Protein AF-A0A535JND7-F1 (afdb_monomer_lite)

Radius of gyration: 12.79 Å; chains: 1; bounding box: 31×31×34 Å

Sequence (100 aa):
MRFEFTLEPAWPPLAWLAKCPKGGGPVLIVHGRRVERATAWFCEAVWTGPYAAGDFDKTDLVFGSGGRLREDSAMFVSSGSTVDRLQTLETRDAVWVSNS

Secondary structure (DSSP, 8-state):
--EEEEE-TTSPTT-EEEEEETT-SPEEEEE-TT-EE-SSEEEEEEESS-GGGT-GGG-S-EEEEEEEEETTEEEEE--SSSS---EEEE-SSEEEEE--

Structure (mmCIF, N/CA/C/O backbone):
data_AF-A0A535JND7-F1
#
_entry.id   AF-A0A535JND7-F1
#
loop_
_atom_site.group_PDB
_atom_site.id
_atom_site.type_symbol
_atom_site.label_atom_id
_atom_site.label_alt_id
_atom_site.label_comp_id
_atom_site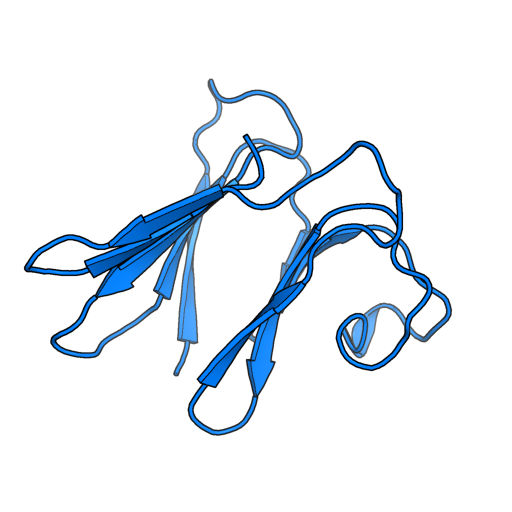.label_asym_id
_atom_site.label_entity_id
_atom_site.label_seq_id
_atom_site.pdbx_PDB_ins_code
_atom_site.Cartn_x
_atom_site.Cartn_y
_atom_site.Cartn_z
_atom_site.occupancy
_atom_site.B_iso_or_equiv
_atom_site.auth_seq_id
_atom_site.auth_comp_id
_atom_site.auth_asym_id
_atom_site.auth_atom_id
_atom_site.pdbx_PDB_model_num
ATOM 1 N N . MET A 1 1 ? -15.515 0.150 -2.839 1.00 88.38 1 MET A N 1
ATOM 2 C CA . MET A 1 1 ? -14.507 0.788 -1.949 1.00 88.38 1 MET A CA 1
ATOM 3 C C . MET A 1 1 ? -13.559 1.666 -2.782 1.00 88.38 1 MET A C 1
ATOM 5 O O . MET A 1 1 ? -13.473 1.422 -3.979 1.00 88.38 1 MET A O 1
ATOM 9 N N . ARG A 1 2 ? -12.889 2.691 -2.225 1.00 95.94 2 ARG A N 1
ATOM 10 C CA . ARG A 1 2 ? -11.875 3.506 -2.945 1.00 95.94 2 ARG A CA 1
ATOM 11 C C . ARG A 1 2 ? -10.725 3.933 -2.027 1.00 95.94 2 ARG A C 1
ATOM 13 O O . ARG A 1 2 ? -10.936 4.013 -0.818 1.00 95.94 2 ARG A O 1
ATOM 20 N N . PHE A 1 3 ? -9.567 4.257 -2.604 1.00 98.00 3 PHE A N 1
ATOM 21 C CA . PHE A 1 3 ? -8.472 4.937 -1.907 1.00 98.00 3 PHE A CA 1
ATOM 22 C C . PHE A 1 3 ? -8.561 6.454 -2.092 1.00 98.00 3 PHE A C 1
ATOM 24 O O . PHE A 1 3 ? -8.911 6.930 -3.173 1.00 98.00 3 PHE A O 1
ATOM 31 N N . GLU A 1 4 ? -8.204 7.206 -1.055 1.00 98.19 4 GLU A N 1
ATOM 32 C CA . GLU A 1 4 ? -7.967 8.650 -1.125 1.00 98.19 4 GLU A CA 1
ATOM 33 C C . GLU A 1 4 ? -6.568 8.958 -0.607 1.00 98.19 4 GLU A C 1
ATOM 35 O O . GLU A 1 4 ? -6.194 8.500 0.468 1.00 98.19 4 GLU A O 1
ATOM 40 N N . PHE A 1 5 ? -5.789 9.709 -1.384 1.00 98.62 5 PHE A N 1
ATOM 41 C CA . PHE A 1 5 ? -4.361 9.891 -1.142 1.00 98.62 5 PHE A CA 1
ATOM 42 C C . PHE A 1 5 ? -4.035 11.315 -0.707 1.00 98.62 5 PHE A C 1
ATOM 44 O O . PHE A 1 5 ? -4.377 12.270 -1.406 1.00 98.62 5 PHE A O 1
ATOM 51 N N . THR A 1 6 ? -3.271 11.430 0.375 1.00 98.62 6 THR A N 1
ATOM 52 C CA . THR A 1 6 ? -2.658 12.673 0.841 1.00 98.62 6 THR A CA 1
ATOM 53 C C . THR A 1 6 ? -1.145 12.490 0.884 1.00 98.62 6 THR A C 1
ATOM 55 O O . THR A 1 6 ? -0.635 11.641 1.614 1.00 98.62 6 THR A O 1
ATOM 58 N N . LEU A 1 7 ? -0.418 13.296 0.110 1.00 98.56 7 LEU A N 1
ATOM 59 C CA . LEU A 1 7 ? 1.040 13.336 0.183 1.00 98.56 7 LEU A CA 1
ATOM 60 C C . LEU A 1 7 ? 1.463 14.112 1.436 1.00 98.56 7 LEU A C 1
ATOM 62 O O . LEU A 1 7 ? 1.118 15.284 1.570 1.00 98.56 7 LEU A O 1
ATOM 66 N N . GLU A 1 8 ? 2.268 13.487 2.289 1.00 98.31 8 GLU A N 1
ATOM 67 C CA . GLU A 1 8 ? 2.988 14.136 3.381 1.00 98.31 8 GLU A CA 1
ATOM 68 C C . GLU A 1 8 ? 4.465 14.294 2.975 1.00 98.31 8 GLU A C 1
ATOM 70 O O . GLU A 1 8 ? 5.238 13.330 3.011 1.00 98.31 8 GLU A O 1
ATOM 75 N N . PRO A 1 9 ? 4.885 15.484 2.507 1.00 97.31 9 PRO A N 1
ATOM 76 C CA . PRO A 1 9 ? 6.216 15.676 1.941 1.00 97.31 9 PRO A CA 1
ATOM 77 C C . PRO A 1 9 ? 7.351 15.541 2.963 1.00 97.31 9 PRO A C 1
ATOM 79 O O . PRO A 1 9 ? 8.491 15.361 2.530 1.00 97.31 9 PRO A O 1
ATOM 82 N N . ALA A 1 10 ? 7.069 15.646 4.267 1.00 97.94 10 ALA A N 1
ATOM 83 C CA . ALA A 1 10 ? 8.064 15.489 5.325 1.00 97.94 10 ALA A CA 1
ATOM 84 C C . ALA A 1 10 ? 8.317 14.022 5.718 1.00 97.94 10 ALA A C 1
ATOM 86 O O . ALA A 1 10 ? 9.275 13.745 6.440 1.00 97.94 10 ALA A O 1
ATOM 87 N N . TRP A 1 11 ? 7.487 13.076 5.264 1.00 97.94 11 TRP A N 1
ATOM 88 C CA . TRP A 1 11 ? 7.683 11.658 5.564 1.00 97.94 11 TRP A CA 1
ATOM 89 C C . TRP A 1 11 ? 8.838 11.046 4.765 1.00 97.94 11 TRP A C 1
ATOM 91 O O . TRP A 1 11 ? 9.104 11.473 3.633 1.00 97.94 11 TRP A O 1
ATOM 101 N N . PRO A 1 12 ? 9.509 10.015 5.321 1.00 97.88 12 PRO A N 1
ATOM 102 C CA . PRO A 1 12 ? 10.491 9.244 4.577 1.00 97.88 12 PRO A CA 1
ATOM 103 C C . PRO A 1 12 ? 9.915 8.765 3.235 1.00 97.88 12 PRO A C 1
ATOM 105 O O . PRO A 1 12 ? 8.732 8.415 3.159 1.00 97.88 12 PRO A O 1
ATOM 108 N N . PRO A 1 13 ? 10.718 8.736 2.157 1.00 98.00 13 PRO A N 1
ATOM 109 C CA . PRO A 1 13 ? 10.290 8.116 0.912 1.00 98.00 13 PRO A CA 1
ATOM 110 C C . PRO A 1 13 ? 9.792 6.690 1.158 1.00 98.00 13 PRO A C 1
ATOM 112 O O . PRO A 1 13 ? 10.352 5.988 1.995 1.00 98.00 13 PRO A O 1
ATOM 115 N N . LEU A 1 14 ? 8.781 6.270 0.396 1.00 98.00 14 LEU A N 1
ATOM 116 C CA . LEU A 1 14 ? 8.147 4.946 0.455 1.00 98.00 14 LEU A CA 1
ATOM 117 C C . LEU A 1 14 ? 7.283 4.684 1.705 1.00 98.00 14 LEU A C 1
ATOM 119 O O . LEU A 1 14 ? 6.533 3.713 1.721 1.00 98.00 14 LEU A O 1
ATOM 123 N N . ALA A 1 15 ? 7.308 5.547 2.724 1.00 98.12 15 ALA A N 1
ATOM 124 C CA . ALA A 1 15 ? 6.448 5.386 3.896 1.00 98.12 15 ALA A CA 1
ATOM 125 C C . ALA A 1 15 ? 4.969 5.618 3.547 1.00 98.12 15 ALA A C 1
ATOM 127 O O . ALA A 1 15 ? 4.637 6.547 2.802 1.00 98.12 15 ALA A O 1
ATOM 128 N N . TRP A 1 16 ? 4.068 4.821 4.118 1.00 98.69 16 TRP A N 1
ATOM 129 C CA . TRP A 1 16 ? 2.627 5.023 3.991 1.00 98.69 16 TRP A CA 1
ATOM 130 C C . TRP A 1 16 ? 1.867 4.556 5.232 1.00 98.69 16 TRP A C 1
ATOM 132 O O . TRP A 1 16 ? 2.252 3.608 5.909 1.00 98.69 16 TRP A O 1
ATOM 142 N N . LEU A 1 17 ? 0.741 5.219 5.489 1.00 98.62 17 LEU A N 1
ATOM 143 C CA . LEU A 1 17 ? -0.207 4.907 6.549 1.00 98.62 17 LEU A CA 1
ATOM 144 C C . LEU A 1 17 ? -1.614 4.883 5.959 1.00 98.62 17 LEU A C 1
ATOM 146 O O . LEU A 1 17 ? -2.106 5.886 5.437 1.00 98.62 17 LEU A O 1
ATOM 150 N N . ALA A 1 18 ? -2.274 3.742 6.088 1.00 98.69 18 ALA A N 1
ATOM 151 C CA . ALA A 1 18 ? -3.659 3.551 5.717 1.00 98.69 18 ALA A CA 1
ATOM 152 C C . ALA A 1 18 ? -4.565 3.635 6.947 1.00 98.69 18 ALA A C 1
ATOM 154 O O . ALA A 1 18 ? -4.297 3.014 7.975 1.00 98.69 18 ALA A O 1
ATOM 155 N N . LYS A 1 19 ? -5.682 4.348 6.815 1.00 98.38 19 LYS A N 1
ATOM 156 C CA . LYS A 1 19 ? -6.799 4.356 7.760 1.00 98.38 19 LYS A CA 1
ATOM 157 C C . LYS A 1 19 ? -8.032 3.789 7.072 1.00 98.38 19 LYS A C 1
ATOM 159 O O . LYS A 1 19 ? -8.503 4.351 6.086 1.00 98.38 19 LYS A O 1
ATOM 164 N N . CYS A 1 20 ? -8.588 2.730 7.640 1.00 97.62 20 CYS A N 1
ATOM 165 C CA . CYS A 1 20 ? -9.833 2.096 7.223 1.00 97.62 20 CYS A CA 1
ATOM 166 C C . CYS A 1 20 ? -10.937 2.451 8.236 1.00 97.62 20 CYS A C 1
ATOM 168 O O . CYS A 1 20 ? -10.973 1.852 9.315 1.00 97.62 20 CYS A O 1
ATOM 170 N N . PRO A 1 21 ? -11.814 3.434 7.958 1.00 96.88 21 PRO A N 1
ATOM 171 C CA . PRO A 1 21 ? -12.891 3.802 8.875 1.00 96.88 21 PRO A CA 1
ATOM 172 C C . PRO A 1 21 ? -13.906 2.661 9.047 1.00 96.88 21 PRO A C 1
ATOM 174 O O . PRO A 1 21 ? -14.368 2.084 8.064 1.00 96.88 21 PRO A O 1
ATOM 177 N N . LYS A 1 22 ? -14.314 2.367 10.288 1.00 93.94 22 LYS A N 1
ATOM 178 C CA . LYS A 1 22 ? -15.315 1.321 10.586 1.00 93.94 22 LYS A CA 1
ATOM 179 C C . LYS A 1 22 ? -16.741 1.704 10.174 1.00 93.94 22 LYS A C 1
ATOM 181 O O . LYS A 1 22 ? -17.561 0.827 9.938 1.00 93.94 22 LYS A O 1
ATOM 186 N N . GLY A 1 23 ? -17.029 3.000 10.045 1.00 89.75 23 GLY A N 1
ATOM 187 C CA . GLY A 1 23 ? -18.316 3.521 9.560 1.00 89.75 23 GLY A CA 1
ATOM 188 C C . GLY A 1 23 ? -18.501 3.455 8.039 1.00 89.75 23 GLY A C 1
ATOM 189 O O . GLY A 1 23 ? -19.447 4.041 7.520 1.00 89.75 23 GLY A O 1
ATOM 190 N N . GLY A 1 24 ? -17.593 2.787 7.321 1.00 87.94 24 GLY A N 1
ATOM 191 C CA . GLY A 1 24 ? -17.536 2.820 5.864 1.00 87.94 24 GLY A CA 1
ATOM 192 C C . GLY A 1 24 ? -16.918 4.113 5.327 1.00 87.94 24 GLY A C 1
ATOM 193 O O . GLY A 1 24 ? -16.500 4.998 6.076 1.00 87.94 24 GLY A O 1
ATOM 194 N N . GLY A 1 25 ? -16.835 4.205 4.001 1.00 92.56 25 GLY A N 1
ATOM 195 C CA . GLY A 1 25 ? -16.183 5.312 3.302 1.00 92.56 25 GLY A CA 1
ATOM 196 C C . GLY A 1 25 ? -14.869 4.909 2.622 1.00 92.56 25 GLY A C 1
ATOM 197 O O . GLY A 1 25 ? -14.588 3.718 2.459 1.00 92.56 25 GLY A O 1
ATOM 198 N N . PRO A 1 26 ? -14.093 5.893 2.142 1.00 96.44 26 PRO A N 1
ATOM 199 C CA . PRO A 1 26 ? -12.805 5.643 1.507 1.00 96.44 26 PRO A CA 1
ATOM 200 C C . PRO A 1 26 ? -11.760 5.168 2.524 1.00 96.44 26 PRO A C 1
ATOM 202 O O . PRO A 1 26 ? -11.772 5.572 3.688 1.00 96.44 26 PRO A O 1
ATOM 205 N N . VAL A 1 27 ? -10.814 4.352 2.060 1.00 97.88 27 VAL A N 1
ATOM 206 C CA . VAL A 1 27 ? -9.579 4.082 2.801 1.00 97.88 27 VAL A CA 1
ATOM 207 C C . VAL A 1 27 ? -8.644 5.266 2.568 1.00 97.88 27 VAL A C 1
ATOM 209 O O . VAL A 1 27 ? -8.275 5.561 1.429 1.00 97.88 27 VAL A O 1
ATOM 212 N N . LEU A 1 28 ? -8.294 5.964 3.644 1.00 98.38 28 LEU A N 1
ATOM 213 C CA . LEU A 1 28 ? -7.454 7.158 3.582 1.00 98.38 28 LEU A CA 1
ATOM 214 C C . LEU A 1 28 ? -5.989 6.738 3.650 1.00 98.38 28 LEU A C 1
ATOM 216 O O . LEU A 1 28 ? -5.601 6.043 4.586 1.00 98.38 28 LEU A O 1
ATOM 220 N N . ILE A 1 29 ? -5.186 7.172 2.687 1.00 98.69 29 ILE A N 1
ATOM 221 C CA . ILE A 1 29 ? -3.764 6.862 2.580 1.00 98.69 29 ILE A CA 1
ATOM 222 C C . ILE A 1 29 ? -2.976 8.160 2.725 1.00 98.69 29 ILE A C 1
ATOM 224 O O . ILE A 1 29 ? -3.010 9.016 1.839 1.00 98.69 29 ILE A O 1
ATOM 228 N N . VAL A 1 30 ? -2.240 8.301 3.823 1.00 98.75 30 VAL A N 1
ATOM 229 C CA . VAL A 1 30 ? -1.191 9.321 3.941 1.00 98.75 30 VAL A CA 1
ATOM 230 C C . VAL A 1 30 ? 0.118 8.668 3.526 1.00 98.75 30 VAL A C 1
ATOM 232 O O . VAL A 1 30 ? 0.387 7.538 3.928 1.00 98.75 30 VAL A O 1
ATOM 235 N N . HIS A 1 31 ? 0.912 9.320 2.686 1.00 98.69 31 HIS A N 1
ATOM 236 C CA . HIS A 1 31 ? 2.126 8.704 2.158 1.00 98.69 31 HIS A CA 1
ATOM 237 C C . HIS A 1 31 ? 3.254 9.705 1.938 1.00 98.69 31 HIS A C 1
ATOM 239 O O . HIS A 1 31 ? 3.019 10.868 1.621 1.00 98.69 31 HIS A O 1
ATOM 245 N N . GLY A 1 32 ? 4.490 9.225 2.046 1.00 98.56 32 GLY A N 1
ATOM 246 C CA . GLY A 1 32 ? 5.686 9.937 1.628 1.00 98.56 32 GLY A CA 1
ATOM 247 C C . GLY A 1 32 ? 5.864 9.930 0.109 1.00 98.56 32 GLY A C 1
ATOM 248 O O . GLY A 1 32 ? 5.045 9.426 -0.670 1.00 98.56 32 GLY A O 1
ATOM 249 N N . ARG A 1 33 ? 6.976 10.503 -0.353 1.00 98.19 33 ARG A N 1
ATOM 250 C CA . ARG A 1 33 ? 7.322 10.496 -1.784 1.00 98.19 33 ARG A CA 1
ATOM 251 C C . ARG A 1 33 ? 7.599 9.071 -2.273 1.00 98.19 33 ARG A C 1
ATOM 253 O O . ARG A 1 33 ? 8.048 8.234 -1.502 1.00 98.19 33 ARG A O 1
ATOM 260 N N . ARG A 1 34 ? 7.439 8.840 -3.581 1.00 97.88 34 ARG A N 1
ATOM 261 C CA . ARG A 1 34 ? 7.768 7.571 -4.270 1.00 97.88 34 ARG A CA 1
ATOM 262 C C . ARG A 1 34 ? 6.891 6.365 -3.897 1.00 97.88 34 ARG A C 1
ATOM 264 O O . ARG A 1 34 ? 7.245 5.247 -4.238 1.00 97.88 34 ARG A O 1
ATOM 271 N N . VAL A 1 35 ? 5.745 6.588 -3.255 1.00 98.38 35 VAL A N 1
ATOM 272 C CA . VAL A 1 35 ? 4.665 5.593 -3.241 1.00 98.38 35 VAL A CA 1
ATOM 273 C C . VAL A 1 35 ? 3.906 5.701 -4.558 1.00 98.38 35 VAL A C 1
ATOM 275 O O . VAL A 1 35 ? 3.382 6.766 -4.906 1.00 98.38 35 VAL A O 1
ATOM 278 N N . GLU A 1 36 ? 3.882 4.602 -5.296 1.00 98.31 36 GLU A N 1
ATOM 279 C CA . GLU A 1 36 ? 3.194 4.476 -6.572 1.00 98.31 36 GLU A CA 1
ATOM 280 C C . GLU A 1 36 ? 1.697 4.313 -6.333 1.00 98.31 36 GLU A C 1
ATOM 282 O O . GLU A 1 36 ? 1.272 3.700 -5.352 1.00 98.31 36 GLU A O 1
ATOM 287 N N . ARG A 1 37 ? 0.880 4.918 -7.198 1.00 97.69 37 ARG A N 1
ATOM 288 C CA . ARG A 1 37 ? -0.566 5.037 -6.982 1.00 97.69 37 ARG A CA 1
ATOM 289 C C . ARG A 1 37 ? -1.328 4.821 -8.275 1.00 97.69 37 ARG A C 1
ATOM 291 O O . ARG A 1 37 ? -0.995 5.392 -9.311 1.00 97.69 37 ARG A O 1
ATOM 298 N N . ALA A 1 38 ? -2.425 4.096 -8.159 1.00 96.50 38 ALA A N 1
ATOM 299 C CA . ALA A 1 38 ? -3.454 3.948 -9.170 1.00 96.50 38 ALA A CA 1
ATOM 300 C C . ALA A 1 38 ? -4.838 4.001 -8.504 1.00 96.50 38 ALA A C 1
ATOM 302 O O . ALA A 1 38 ? -4.967 4.043 -7.281 1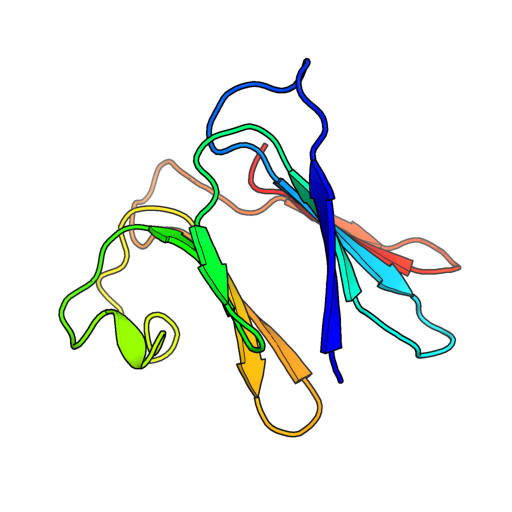.00 96.50 38 ALA A O 1
ATOM 303 N N . THR A 1 39 ? -5.903 3.962 -9.306 1.00 95.06 39 THR A N 1
ATOM 304 C CA . THR A 1 39 ? -7.287 4.023 -8.805 1.00 95.06 39 THR A CA 1
ATOM 305 C C . THR A 1 39 ? -7.608 2.926 -7.789 1.00 95.06 39 THR A C 1
ATOM 307 O O . THR A 1 39 ? -8.374 3.153 -6.856 1.00 95.06 39 THR A O 1
ATOM 310 N N . ALA A 1 40 ? -7.039 1.733 -7.971 1.00 96.62 40 ALA A N 1
ATOM 311 C CA . ALA A 1 40 ? -7.405 0.547 -7.206 1.00 96.62 40 ALA A CA 1
ATOM 312 C C . ALA A 1 40 ? -6.217 -0.131 -6.511 1.00 96.62 40 ALA A C 1
ATOM 314 O O . ALA A 1 40 ? -6.381 -1.234 -5.992 1.00 96.62 40 ALA A O 1
ATOM 315 N N . TRP A 1 41 ? -5.036 0.488 -6.515 1.00 98.00 41 TRP A N 1
ATOM 316 C CA . TRP A 1 41 ? -3.862 -0.018 -5.811 1.00 98.00 41 TRP A CA 1
ATOM 317 C C . TRP A 1 41 ? -2.852 1.087 -5.521 1.00 98.00 41 TRP A C 1
ATOM 319 O O . TRP A 1 41 ? -2.831 2.116 -6.194 1.00 98.00 41 TRP A O 1
ATOM 329 N N . PHE A 1 42 ? -2.015 0.861 -4.519 1.00 98.62 42 PHE A N 1
ATOM 330 C CA . PHE A 1 42 ? -0.819 1.648 -4.254 1.00 98.62 42 PHE A CA 1
ATOM 331 C C . PHE A 1 42 ? 0.268 0.727 -3.716 1.00 98.62 42 PHE A C 1
ATOM 333 O O . PHE A 1 42 ? -0.051 -0.273 -3.069 1.00 98.62 42 PHE A O 1
ATOM 340 N N . CYS A 1 43 ? 1.530 1.056 -3.958 1.00 98.25 43 CYS A N 1
ATOM 341 C CA . CYS A 1 43 ? 2.635 0.301 -3.383 1.00 98.25 43 CYS A CA 1
ATOM 342 C C . CYS A 1 43 ? 3.955 1.065 -3.433 1.00 98.25 43 CYS A C 1
ATOM 344 O O . CYS A 1 43 ? 4.181 1.938 -4.270 1.00 98.25 43 CYS A O 1
ATOM 346 N N . GLU A 1 44 ? 4.863 0.647 -2.573 1.00 97.62 44 GLU A N 1
ATOM 347 C CA . GLU A 1 44 ? 6.292 0.659 -2.836 1.00 97.62 44 GLU A CA 1
ATOM 348 C C . GLU A 1 44 ? 6.659 -0.804 -3.059 1.00 97.62 44 GLU A C 1
ATOM 350 O O . GLU A 1 44 ? 6.859 -1.538 -2.113 1.00 97.62 44 GLU A O 1
ATOM 355 N N . ALA A 1 45 ? 6.552 -1.324 -4.278 1.00 96.88 45 ALA A N 1
ATOM 356 C CA . ALA A 1 45 ? 6.796 -2.749 -4.469 1.00 96.88 45 ALA A CA 1
ATOM 357 C C . ALA A 1 45 ? 7.229 -3.083 -5.884 1.00 96.88 45 ALA A C 1
ATOM 359 O O . ALA A 1 45 ? 6.884 -2.397 -6.848 1.00 96.88 45 ALA A O 1
ATOM 360 N N . VAL A 1 46 ? 7.936 -4.202 -5.991 1.00 95.94 46 VAL A N 1
ATOM 361 C CA . VAL A 1 46 ? 8.188 -4.899 -7.248 1.00 95.94 46 VAL A CA 1
ATOM 362 C C . VAL A 1 46 ? 7.734 -6.347 -7.129 1.00 95.94 46 VAL A C 1
ATOM 364 O O . VAL A 1 46 ? 7.837 -6.971 -6.072 1.00 95.94 46 VAL A O 1
ATOM 367 N N . TRP A 1 47 ? 7.214 -6.877 -8.229 1.00 96.19 47 TRP A N 1
ATOM 368 C CA . TRP A 1 47 ? 6.699 -8.236 -8.323 1.00 96.19 47 TRP A CA 1
ATOM 369 C C . TRP A 1 47 ? 6.813 -8.742 -9.760 1.00 96.19 47 TRP A C 1
ATOM 371 O O . TRP A 1 47 ? 7.026 -7.972 -10.702 1.00 96.19 47 TRP A O 1
ATOM 381 N N . THR A 1 48 ? 6.655 -10.049 -9.949 1.00 94.06 48 THR A N 1
ATOM 382 C CA . THR A 1 48 ? 6.620 -10.645 -11.287 1.00 94.06 48 THR A CA 1
ATOM 383 C C . THR A 1 48 ? 5.221 -10.507 -11.884 1.00 94.06 48 THR A C 1
ATOM 385 O O . THR A 1 48 ? 4.308 -11.248 -11.531 1.00 94.06 48 THR A O 1
ATOM 388 N N . GLY A 1 49 ? 5.041 -9.554 -12.797 1.00 94.81 49 GLY A N 1
ATOM 389 C CA . GLY A 1 49 ? 3.799 -9.402 -13.551 1.00 94.81 49 GLY A CA 1
ATOM 390 C C . GLY A 1 49 ? 3.672 -8.046 -14.247 1.00 94.81 49 GLY A C 1
ATOM 391 O O . GLY A 1 49 ? 4.524 -7.172 -14.079 1.00 94.81 49 GLY A O 1
ATOM 392 N N . PRO A 1 50 ? 2.607 -7.838 -15.041 1.00 95.81 50 PRO A N 1
ATOM 393 C CA . PRO A 1 50 ? 2.337 -6.546 -15.658 1.00 95.81 50 PRO A CA 1
ATOM 394 C C . PRO A 1 50 ? 2.060 -5.473 -14.598 1.00 95.81 50 PRO A C 1
ATOM 396 O O . PRO A 1 50 ? 1.080 -5.557 -13.858 1.00 95.81 50 PRO A O 1
ATOM 399 N N . TYR A 1 51 ? 2.887 -4.428 -14.567 1.00 94.56 51 TYR A N 1
ATOM 400 C CA . TYR A 1 51 ? 2.797 -3.361 -13.565 1.00 94.56 51 TYR A CA 1
ATOM 401 C C . TYR A 1 51 ? 1.422 -2.674 -13.541 1.00 94.56 51 TYR A C 1
ATOM 403 O O . TYR A 1 51 ? 0.819 -2.504 -12.485 1.00 94.56 51 TYR A O 1
ATOM 411 N N . ALA A 1 52 ? 0.865 -2.371 -14.719 1.00 94.69 52 ALA A N 1
ATOM 412 C CA . ALA A 1 52 ? -0.436 -1.712 -14.850 1.00 94.69 52 ALA A CA 1
ATOM 413 C C . ALA A 1 52 ? -1.605 -2.517 -14.247 1.00 94.69 52 ALA A C 1
ATOM 415 O O . ALA A 1 52 ? -2.611 -1.926 -13.853 1.00 94.69 52 ALA A O 1
ATOM 416 N N . ALA A 1 53 ? -1.481 -3.847 -14.150 1.00 95.81 53 ALA A N 1
ATOM 417 C CA . ALA A 1 53 ? -2.510 -4.689 -13.544 1.00 95.81 53 ALA A CA 1
ATOM 418 C C . ALA A 1 53 ? -2.559 -4.538 -12.012 1.00 95.81 53 ALA A C 1
ATOM 420 O O . ALA A 1 53 ? -3.627 -4.704 -11.420 1.00 95.81 53 ALA A O 1
ATOM 421 N N . GLY A 1 54 ? -1.432 -4.198 -11.371 1.00 96.19 54 GLY A N 1
ATOM 422 C CA . GLY A 1 54 ? -1.346 -4.052 -9.914 1.00 96.19 54 GLY A CA 1
ATOM 423 C C . GLY A 1 54 ? -1.726 -5.323 -9.151 1.00 96.19 54 GLY A C 1
ATOM 424 O O . GLY A 1 54 ? -2.317 -5.238 -8.081 1.00 96.19 54 GLY A O 1
ATOM 425 N N . ASP A 1 55 ? -1.467 -6.497 -9.728 1.00 96.69 55 ASP A N 1
ATOM 426 C CA . ASP A 1 55 ? -1.867 -7.803 -9.185 1.00 96.69 55 ASP A CA 1
ATOM 427 C C . ASP A 1 55 ? -0.772 -8.418 -8.284 1.00 96.69 55 ASP A C 1
ATOM 429 O O . ASP A 1 55 ? -0.524 -9.622 -8.309 1.00 96.69 55 ASP A O 1
ATOM 433 N N . PHE A 1 56 ? -0.093 -7.585 -7.489 1.00 96.62 56 PHE A N 1
ATOM 434 C CA . PHE A 1 56 ? 0.946 -8.031 -6.548 1.00 96.62 56 PHE A CA 1
ATOM 435 C C . PHE A 1 56 ? 0.386 -8.831 -5.362 1.00 96.62 56 PHE A C 1
ATOM 437 O O . PHE A 1 56 ? 1.118 -9.568 -4.723 1.00 96.62 56 PHE A O 1
ATOM 444 N N . ASP A 1 57 ? -0.916 -8.753 -5.102 1.00 95.94 57 ASP A N 1
ATOM 445 C CA . ASP A 1 57 ? -1.649 -9.607 -4.157 1.00 95.94 57 ASP A CA 1
ATOM 446 C C . ASP A 1 57 ? -1.858 -11.050 -4.655 1.00 95.94 57 ASP A C 1
ATOM 448 O O . ASP A 1 57 ? -2.334 -11.887 -3.895 1.00 95.94 57 ASP A O 1
ATOM 452 N N . LYS A 1 58 ? -1.538 -11.355 -5.922 1.00 95.38 58 LYS A N 1
ATOM 453 C CA . LYS A 1 58 ? -1.717 -12.689 -6.533 1.00 95.38 58 LYS A CA 1
ATOM 454 C C . LYS A 1 58 ? -0.407 -13.450 -6.751 1.00 95.38 58 LYS A C 1
ATOM 456 O O . LYS A 1 58 ? -0.361 -14.384 -7.550 1.00 95.38 58 LYS A O 1
ATOM 461 N N . THR A 1 59 ? 0.666 -13.031 -6.096 1.00 93.31 59 THR A N 1
ATOM 462 C CA . THR A 1 59 ? 1.976 -13.679 -6.166 1.00 93.31 59 THR A CA 1
ATOM 463 C C . THR A 1 59 ? 2.598 -13.725 -4.783 1.00 93.31 59 THR A C 1
ATOM 465 O O . THR A 1 59 ? 2.445 -12.793 -4.000 1.00 93.31 59 THR A O 1
ATOM 468 N N . ASP A 1 60 ? 3.342 -14.791 -4.507 1.00 88.50 60 ASP A N 1
ATOM 469 C CA . ASP A 1 60 ? 4.109 -14.927 -3.266 1.00 88.50 60 ASP A CA 1
ATOM 470 C C . ASP A 1 60 ? 5.425 -14.126 -3.315 1.00 88.50 60 ASP A C 1
ATOM 472 O O . ASP A 1 60 ? 6.085 -13.918 -2.299 1.00 88.50 60 ASP A O 1
ATOM 476 N N . LEU A 1 61 ? 5.828 -13.673 -4.509 1.00 92.62 61 LEU A N 1
ATOM 477 C CA . LEU A 1 61 ? 7.083 -12.964 -4.751 1.00 92.62 61 LEU A CA 1
ATOM 478 C C . LEU A 1 61 ? 6.838 -11.461 -4.886 1.00 92.62 61 LEU A C 1
ATOM 480 O O . LEU A 1 61 ? 6.767 -10.919 -5.995 1.00 92.62 61 LEU A O 1
ATOM 484 N N . VAL A 1 62 ? 6.726 -10.801 -3.736 1.00 95.69 62 VAL A N 1
ATOM 485 C CA . VAL A 1 62 ? 6.613 -9.343 -3.615 1.00 95.69 62 VAL A CA 1
ATOM 486 C C . VAL A 1 62 ? 7.782 -8.824 -2.790 1.00 95.69 62 VAL A C 1
ATOM 488 O O . VAL A 1 62 ? 8.032 -9.311 -1.691 1.00 95.69 62 VAL A O 1
ATOM 491 N N . PHE A 1 63 ? 8.492 -7.822 -3.301 1.00 95.56 63 PHE A N 1
ATOM 492 C CA . PHE A 1 63 ? 9.512 -7.097 -2.543 1.00 95.56 63 PHE A CA 1
ATOM 493 C C . PHE A 1 63 ? 9.018 -5.675 -2.320 1.00 95.56 63 PHE A C 1
ATOM 495 O O . PHE A 1 63 ? 8.874 -4.927 -3.289 1.00 95.56 63 PHE A O 1
ATOM 502 N N . GLY A 1 64 ? 8.743 -5.338 -1.060 1.00 96.12 64 GLY A N 1
ATOM 503 C CA . GLY A 1 64 ? 8.033 -4.120 -0.666 1.00 96.12 64 GLY A CA 1
ATOM 504 C C . GLY A 1 64 ? 6.575 -4.397 -0.288 1.00 96.12 64 GLY A C 1
ATOM 505 O O . GLY A 1 64 ? 6.190 -5.544 -0.071 1.00 96.12 64 GLY A O 1
ATOM 506 N N . SER A 1 65 ? 5.757 -3.358 -0.159 1.00 97.94 65 SER A N 1
ATOM 507 C CA . SER A 1 65 ? 4.407 -3.460 0.401 1.00 97.94 65 SER A CA 1
ATOM 508 C C . SER A 1 65 ? 3.408 -2.486 -0.221 1.00 97.94 65 SER A C 1
ATOM 510 O O . SER A 1 65 ? 3.766 -1.503 -0.879 1.00 97.94 65 SER A O 1
ATOM 512 N N . GLY A 1 66 ? 2.118 -2.746 -0.011 1.00 98.19 66 GLY A N 1
ATOM 513 C CA . GLY A 1 66 ? 1.071 -1.875 -0.529 1.00 98.19 66 GLY A CA 1
ATOM 514 C C . GLY A 1 66 ? -0.344 -2.341 -0.229 1.00 98.19 66 GLY A C 1
ATOM 515 O O . GLY A 1 66 ? -0.570 -3.300 0.512 1.00 98.19 66 GLY A O 1
ATOM 516 N N . GLY A 1 67 ? -1.308 -1.651 -0.833 1.00 98.19 67 GLY A N 1
ATOM 517 C CA . GLY A 1 67 ? -2.726 -1.968 -0.733 1.00 98.19 67 GLY A CA 1
ATOM 518 C C . GLY A 1 67 ? -3.368 -2.173 -2.100 1.00 98.19 67 GLY A C 1
ATOM 519 O O . GLY A 1 67 ? -3.103 -1.430 -3.047 1.00 98.19 67 GLY A O 1
ATOM 520 N N . ARG A 1 68 ? -4.261 -3.159 -2.192 1.00 97.94 68 ARG A N 1
ATOM 521 C CA . ARG A 1 68 ? -5.023 -3.514 -3.390 1.00 97.94 68 ARG A CA 1
ATOM 522 C C . ARG A 1 68 ? -6.510 -3.561 -3.074 1.00 97.94 68 ARG A C 1
ATOM 524 O O . ARG A 1 68 ? -6.936 -4.283 -2.180 1.00 97.94 68 ARG A O 1
ATOM 531 N N . LEU A 1 69 ? -7.315 -2.823 -3.833 1.00 97.19 69 LEU A N 1
ATOM 532 C CA . LEU A 1 69 ? -8.766 -2.982 -3.797 1.00 97.19 69 LEU A CA 1
ATOM 533 C C . 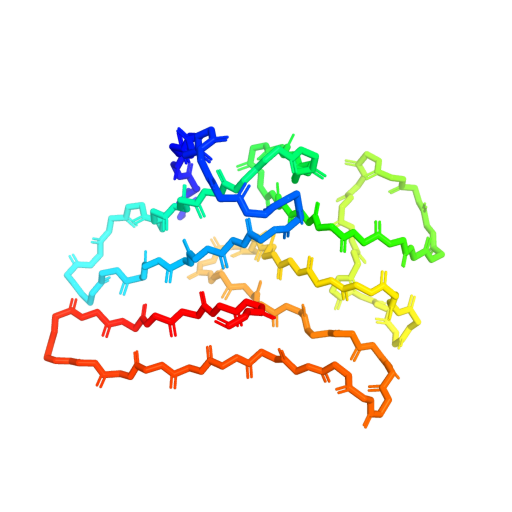LEU A 1 69 ? -9.184 -4.168 -4.660 1.00 97.19 69 LEU A C 1
ATOM 535 O O . LEU A 1 69 ? -8.788 -4.278 -5.826 1.00 97.19 69 LEU A O 1
ATOM 539 N N . ARG A 1 70 ? -10.045 -5.000 -4.085 1.00 93.44 70 ARG A N 1
ATOM 540 C CA . ARG A 1 70 ? -10.820 -6.054 -4.742 1.00 93.44 70 ARG A CA 1
ATOM 541 C C . ARG A 1 70 ? -12.267 -5.854 -4.343 1.00 93.44 70 ARG A C 1
ATOM 543 O O . ARG A 1 70 ? -12.483 -5.432 -3.222 1.00 93.44 70 ARG A O 1
ATOM 550 N N . GLU A 1 71 ? -13.209 -6.124 -5.245 1.00 86.88 71 GLU A N 1
ATOM 551 C CA . GLU A 1 71 ? -14.667 -6.101 -5.007 1.00 86.88 71 GLU A CA 1
ATOM 552 C C . GLU A 1 71 ? -15.087 -5.221 -3.806 1.00 86.88 71 GLU A C 1
ATOM 554 O O . GLU A 1 71 ? -15.146 -3.992 -3.936 1.00 86.88 71 GLU A O 1
ATOM 559 N N . ASP A 1 72 ? -15.238 -5.837 -2.627 1.00 85.94 72 ASP A N 1
ATOM 560 C CA . ASP A 1 72 ? -15.677 -5.185 -1.389 1.00 85.94 72 ASP A CA 1
ATOM 561 C C . ASP A 1 72 ? -14.616 -5.106 -0.272 1.00 85.94 72 ASP A C 1
ATOM 563 O O . ASP A 1 72 ? -14.941 -4.796 0.876 1.00 85.94 72 ASP A O 1
ATOM 567 N N . SER A 1 73 ? -13.337 -5.341 -0.574 1.00 92.19 73 SER A N 1
ATOM 568 C CA . SER A 1 73 ? -12.247 -5.325 0.408 1.00 92.19 73 SER A CA 1
ATOM 569 C C . SER A 1 73 ? -10.998 -4.563 -0.049 1.00 92.19 73 SER A C 1
ATOM 571 O O . SER A 1 73 ? -10.679 -4.426 -1.232 1.00 92.19 73 SER A O 1
ATOM 573 N N . ALA A 1 74 ? -10.261 -4.054 0.937 1.00 94.62 74 ALA A N 1
ATOM 574 C CA . ALA A 1 74 ? -8.891 -3.599 0.763 1.00 94.62 74 ALA A CA 1
ATOM 575 C C . ALA A 1 74 ? -7.958 -4.683 1.307 1.00 94.62 74 ALA A C 1
ATOM 577 O O . ALA A 1 74 ? -7.965 -4.964 2.505 1.00 94.62 74 ALA A O 1
ATOM 578 N N . MET A 1 75 ? -7.169 -5.294 0.427 1.00 96.56 75 MET A N 1
ATOM 579 C CA . MET A 1 75 ? -6.098 -6.207 0.808 1.00 96.56 75 MET A CA 1
ATOM 580 C C . MET A 1 75 ? -4.815 -5.415 1.032 1.00 96.56 75 MET A C 1
ATOM 582 O O . MET A 1 75 ? -4.443 -4.602 0.188 1.00 96.56 75 MET A O 1
ATOM 586 N N . PHE A 1 76 ? -4.128 -5.667 2.142 1.00 97.69 76 PHE A N 1
ATOM 587 C CA . PHE A 1 76 ? -2.794 -5.131 2.394 1.00 97.69 76 PHE A CA 1
ATOM 588 C C . PHE A 1 76 ? -1.775 -6.253 2.254 1.00 97.69 76 PHE A C 1
ATOM 590 O O . PHE A 1 76 ? -1.895 -7.288 2.907 1.00 97.69 76 PHE A O 1
ATOM 597 N N . VAL A 1 77 ? -0.793 -6.044 1.383 1.00 97.06 77 VAL A N 1
ATOM 598 C CA . VAL A 1 77 ? 0.215 -7.044 1.032 1.00 97.06 77 VAL A CA 1
ATOM 599 C C . VAL A 1 77 ? 1.523 -6.642 1.691 1.00 97.06 77 VAL A C 1
ATOM 601 O O . VAL A 1 77 ? 2.010 -5.526 1.491 1.00 97.06 77 VAL A O 1
ATOM 604 N N . SER A 1 78 ? 2.057 -7.538 2.516 1.00 95.94 78 SER A N 1
ATOM 605 C CA . SER A 1 78 ? 3.382 -7.377 3.107 1.00 95.94 78 SER A CA 1
ATOM 606 C C . SER A 1 78 ? 4.461 -7.871 2.144 1.00 95.94 78 SER A C 1
ATOM 608 O O . SER A 1 78 ? 4.169 -8.614 1.207 1.00 95.94 78 SER A O 1
ATOM 610 N N . SER A 1 79 ? 5.704 -7.474 2.399 1.00 94.94 79 SER A N 1
ATOM 611 C CA . SER A 1 79 ? 6.864 -8.010 1.687 1.00 94.94 79 SER A CA 1
ATOM 612 C C . SER A 1 79 ? 6.931 -9.524 1.884 1.00 94.94 79 SER A C 1
ATOM 614 O O . SER A 1 79 ? 6.683 -10.020 2.981 1.00 94.94 79 SER A O 1
ATOM 616 N N . GLY A 1 80 ? 7.315 -10.258 0.841 1.00 91.69 80 GLY A N 1
ATOM 617 C CA . GLY A 1 80 ? 7.649 -11.683 0.926 1.00 91.69 80 GLY A CA 1
ATOM 618 C C . GLY A 1 80 ? 8.996 -11.945 1.614 1.00 91.69 80 GLY A C 1
ATOM 619 O O . GLY A 1 80 ? 9.433 -13.091 1.705 1.00 91.69 80 GLY A O 1
ATOM 620 N N . SER A 1 81 ? 9.685 -10.894 2.073 1.00 87.81 81 SER A N 1
ATOM 621 C CA . SER A 1 81 ? 10.904 -10.996 2.875 1.00 87.81 81 SER A CA 1
ATOM 622 C C . SER A 1 81 ? 10.587 -11.372 4.331 1.00 87.81 81 SER A C 1
ATOM 624 O O . SER A 1 81 ? 9.484 -11.172 4.828 1.00 87.81 81 SER A O 1
ATOM 626 N N . THR A 1 82 ? 11.582 -11.879 5.060 1.00 87.81 82 THR A N 1
ATOM 627 C CA . THR A 1 82 ? 11.446 -12.199 6.494 1.00 87.81 82 THR A CA 1
ATOM 628 C C . THR A 1 82 ? 11.817 -11.035 7.419 1.00 87.81 82 THR A C 1
ATOM 630 O O . THR A 1 82 ? 11.925 -11.233 8.629 1.00 87.81 82 THR A O 1
ATOM 633 N N . VAL A 1 83 ? 12.105 -9.852 6.870 1.00 87.12 83 VAL A N 1
ATOM 634 C CA . VAL A 1 83 ? 12.631 -8.694 7.619 1.00 87.12 83 VAL A CA 1
ATOM 635 C C . VAL A 1 83 ? 11.652 -7.530 7.677 1.00 87.12 83 VAL A C 1
ATOM 637 O O . VAL A 1 83 ? 11.582 -6.850 8.704 1.00 87.12 83 VAL A O 1
ATOM 640 N N . ASP A 1 84 ? 10.872 -7.320 6.621 1.00 89.94 84 ASP A N 1
ATOM 641 C CA . ASP A 1 84 ? 9.864 -6.265 6.583 1.00 89.94 84 ASP A CA 1
ATOM 642 C C . ASP A 1 84 ? 8.535 -6.776 7.149 1.00 89.94 84 ASP A C 1
ATOM 644 O O . ASP A 1 84 ? 8.276 -7.979 7.206 1.00 89.94 84 ASP A O 1
ATOM 648 N N . ARG A 1 85 ? 7.668 -5.864 7.593 1.00 92.31 85 ARG A N 1
ATOM 649 C CA . ARG A 1 85 ? 6.332 -6.217 8.085 1.00 92.31 85 ARG A CA 1
ATOM 650 C C . ARG A 1 85 ? 5.362 -5.070 7.897 1.00 92.31 85 ARG A C 1
ATOM 652 O O . ARG A 1 85 ? 5.756 -3.908 7.892 1.00 92.31 85 ARG A O 1
ATOM 659 N N . LEU A 1 86 ? 4.081 -5.408 7.860 1.00 97.38 86 LEU A N 1
ATOM 660 C CA . LEU A 1 86 ? 3.032 -4.433 8.113 1.00 97.38 86 LEU A CA 1
ATOM 661 C C . LEU A 1 86 ? 2.729 -4.376 9.607 1.00 97.38 86 LEU A C 1
ATOM 663 O O . LEU 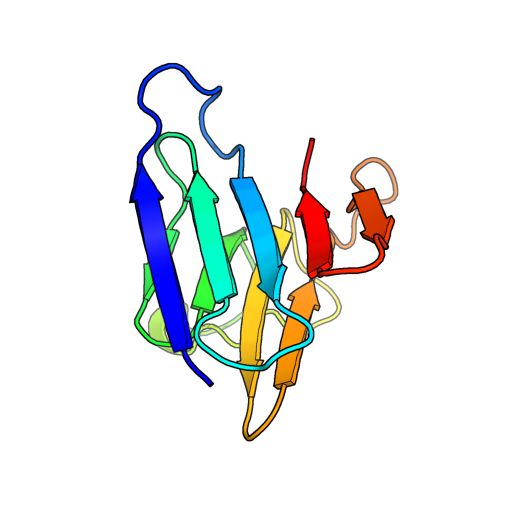A 1 86 ? 2.718 -5.396 10.296 1.00 97.38 86 LEU A O 1
ATOM 667 N N . GLN A 1 87 ? 2.475 -3.173 1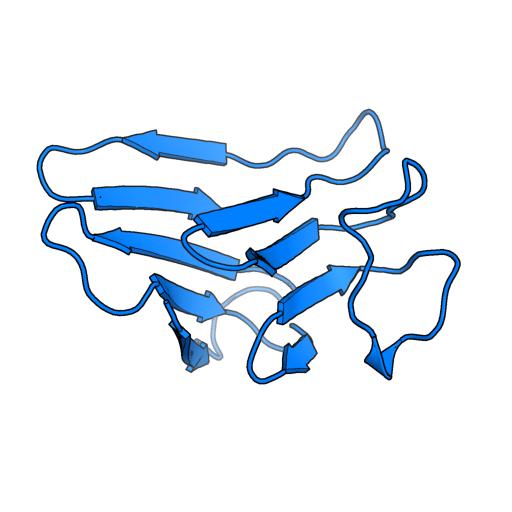0.101 1.00 97.50 87 GLN A N 1
ATOM 668 C CA . GLN A 1 87 ? 1.986 -2.935 11.451 1.00 97.50 87 GLN A CA 1
ATOM 669 C C . GLN A 1 87 ? 0.503 -2.602 11.393 1.00 97.50 87 GLN A C 1
ATOM 671 O O . GLN A 1 87 ? 0.072 -1.849 10.519 1.00 97.50 87 GLN A O 1
ATOM 676 N N . THR A 1 88 ? -0.270 -3.142 12.333 1.00 97.81 88 THR A N 1
ATOM 677 C CA . THR A 1 88 ? -1.714 -2.912 12.409 1.00 97.81 88 THR A CA 1
ATOM 678 C C . THR A 1 88 ? -2.119 -2.387 13.775 1.00 97.81 88 THR A C 1
ATOM 680 O O . THR A 1 88 ? -1.682 -2.917 14.797 1.00 97.81 88 THR A O 1
ATOM 683 N N . LEU A 1 89 ? -3.010 -1.398 13.793 1.00 98.12 89 LEU A N 1
ATOM 684 C CA . LEU A 1 89 ? -3.644 -0.891 15.007 1.00 98.12 89 LEU A CA 1
ATOM 685 C C . LEU A 1 89 ? -5.153 -0.833 14.798 1.00 98.12 89 LEU A C 1
ATOM 687 O O . LEU A 1 89 ? -5.641 -0.120 13.924 1.00 98.12 89 LEU A O 1
ATOM 691 N N . GLU A 1 90 ? -5.903 -1.537 15.635 1.00 98.19 90 GLU A N 1
ATOM 692 C CA . GLU A 1 90 ? -7.356 -1.429 15.663 1.00 98.19 90 GLU A CA 1
ATOM 693 C C . GLU A 1 90 ? -7.797 -0.489 16.786 1.00 98.19 90 GLU A C 1
ATOM 695 O O . GLU A 1 90 ? -7.402 -0.631 17.942 1.00 98.19 90 GLU A O 1
ATOM 700 N N . THR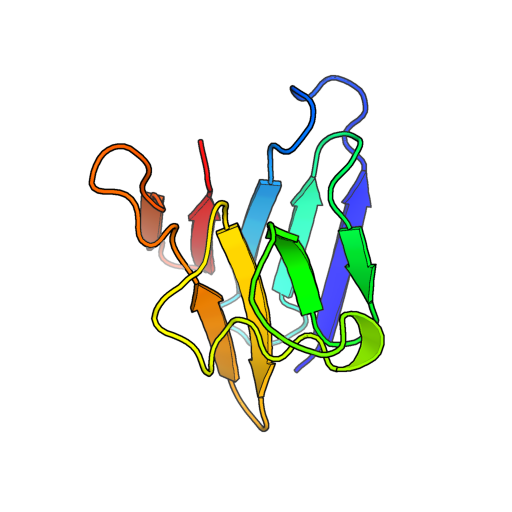 A 1 91 ? -8.636 0.484 16.441 1.00 97.25 91 THR A N 1
ATOM 701 C CA . THR A 1 91 ? -9.271 1.395 17.394 1.00 97.25 91 THR A CA 1
ATOM 702 C C . THR A 1 91 ? -10.790 1.249 17.330 1.00 97.25 91 THR A C 1
ATOM 704 O O . THR A 1 91 ? -11.340 0.460 16.552 1.00 97.25 91 THR A O 1
ATOM 707 N N . ARG A 1 92 ? -11.509 2.020 18.153 1.00 96.88 92 ARG A N 1
ATOM 708 C CA . ARG A 1 92 ? -12.976 2.064 18.117 1.00 96.88 92 ARG A CA 1
ATOM 709 C C . ARG A 1 92 ? -13.519 2.472 16.743 1.00 96.88 92 ARG A C 1
ATOM 711 O O . ARG A 1 92 ? -14.524 1.917 16.314 1.00 96.88 92 ARG A O 1
ATOM 718 N N . ASP A 1 93 ? -12.839 3.392 16.062 1.00 97.06 93 ASP A N 1
ATOM 719 C CA . ASP A 1 93 ? -13.383 4.073 14.882 1.00 97.06 93 ASP A CA 1
ATOM 720 C C . ASP A 1 93 ? -12.726 3.636 13.566 1.00 97.06 93 ASP A C 1
ATOM 722 O O . ASP A 1 93 ? -13.257 3.910 12.487 1.00 97.06 93 ASP A O 1
ATOM 726 N N . ALA A 1 94 ? -11.567 2.973 13.623 1.00 97.88 94 ALA A N 1
ATOM 727 C CA . ALA A 1 94 ? -10.824 2.586 12.430 1.00 97.88 94 ALA A CA 1
ATOM 728 C C . ALA A 1 94 ? -9.874 1.406 12.669 1.00 97.88 94 ALA A C 1
ATOM 730 O O . ALA A 1 94 ? -9.490 1.108 13.798 1.00 97.88 94 ALA A O 1
ATOM 731 N N . VAL A 1 95 ? -9.454 0.787 11.570 1.00 98.12 95 VAL A N 1
ATOM 732 C CA . VAL A 1 95 ? -8.257 -0.057 11.500 1.00 98.12 95 VAL A CA 1
ATOM 733 C C . VAL A 1 95 ? -7.175 0.725 10.766 1.00 98.12 95 VAL A C 1
ATOM 735 O O . VAL A 1 95 ? -7.444 1.337 9.733 1.00 98.12 95 VAL A O 1
ATOM 738 N N . TRP A 1 96 ? -5.962 0.718 11.295 1.00 98.50 96 TRP A N 1
ATOM 739 C CA . TRP A 1 96 ? -4.800 1.369 10.709 1.00 98.50 96 TRP A CA 1
ATOM 740 C C . TRP A 1 96 ? -3.790 0.325 10.262 1.00 98.50 96 TRP A C 1
ATOM 742 O O . TRP A 1 96 ? -3.594 -0.667 10.965 1.00 98.50 96 TRP A O 1
ATOM 752 N N . VAL A 1 97 ? -3.149 0.562 9.119 1.00 98.69 97 VAL A N 1
ATOM 753 C CA . VAL A 1 97 ? -2.098 -0.302 8.567 1.00 98.69 97 VAL A CA 1
ATOM 754 C C . VAL A 1 97 ? -0.944 0.570 8.087 1.00 98.69 97 VAL A C 1
ATOM 756 O O . VAL A 1 97 ? -1.185 1.570 7.417 1.00 98.69 97 VAL A O 1
ATOM 759 N N . SER A 1 98 ? 0.291 0.215 8.426 1.00 98.31 98 SER A N 1
ATOM 760 C CA . SER A 1 98 ? 1.496 0.980 8.074 1.00 98.31 98 SER A CA 1
ATOM 761 C C . SER A 1 98 ? 2.637 0.049 7.675 1.00 98.31 98 SER A C 1
ATOM 763 O O . SER A 1 98 ? 2.732 -1.057 8.215 1.00 98.31 98 SER A O 1
ATOM 765 N N . ASN A 1 99 ? 3.524 0.500 6.784 1.00 97.19 99 ASN A N 1
ATOM 766 C CA . ASN A 1 99 ? 4.804 -0.174 6.521 1.00 97.19 99 ASN A CA 1
ATOM 767 C C . ASN A 1 99 ? 5.946 0.281 7.451 1.00 97.19 99 ASN A C 1
ATOM 769 O O . ASN A 1 99 ? 7.044 -0.267 7.379 1.00 97.19 99 ASN A O 1
ATOM 773 N N . SER A 1 100 ? 5.690 1.248 8.338 1.00 89.44 100 SER A N 1
ATOM 774 C CA . SER A 1 100 ? 6.652 1.769 9.324 1.00 89.44 100 SER A CA 1
ATOM 775 C C . SER A 1 100 ? 6.034 1.976 10.696 1.00 89.44 100 SER A C 1
ATOM 777 O O . SER A 1 100 ? 4.899 2.511 10.724 1.00 89.44 100 SER A O 1
#

pLDDT: mean 95.92, std 3.22, range [85.94, 98.75]

Foldseek 3Di:
DWEDEDEDAPDDAFKKKWKAWPVDDHTYIYHYHPWADDGFKIWPWDDPDDVVVRVRVVDLAIAGWIWGDDDPDIDTDWHNDPPWDWDWDDDPTTIMIIRD